Protein AF-A0A2H4FH41-F1 (afdb_monomer)

Nearest PDB structures (foldseek):
  4i84-assembly2_B  TM=4.467E-01  e=1.722E+00  Haemophilus influenzae Rd KW20
  4i84-assembly1_A  TM=4.594E-01  e=3.870E+00  Haemophilus influenzae Rd KW20

Radius of gyration: 12.69 Å; Cα contacts (8 Å, |Δi|>4): 176; chains: 1; bounding box: 20×26×34 Å

Mean predicted aligned error: 8.34 Å

Structure (mmCIF, N/CA/C/O backbone):
data_AF-A0A2H4FH41-F1
#
_entry.id   AF-A0A2H4FH41-F1
#
loop_
_atom_site.group_PDB
_atom_site.id
_atom_site.type_symbol
_atom_site.label_atom_id
_atom_site.label_alt_id
_atom_site.label_comp_id
_atom_site.label_asym_id
_atom_site.label_entity_id
_atom_site.label_seq_id
_atom_site.pdbx_PDB_ins_code
_atom_site.Cartn_x
_atom_site.Cartn_y
_atom_site.Cartn_z
_atom_site.occupancy
_atom_site.B_iso_or_equiv
_atom_site.auth_seq_id
_atom_site.auth_comp_id
_atom_site.auth_asym_id
_atom_site.auth_atom_id
_atom_site.pdbx_PDB_model_num
ATOM 1 N N . PRO A 1 1 ? -1.261 10.216 -4.013 1.00 80.62 1 PRO A N 1
ATOM 2 C CA . PRO A 1 1 ? -1.355 9.111 -4.994 1.00 80.62 1 PRO A CA 1
ATOM 3 C C . PRO A 1 1 ? -0.242 8.112 -4.699 1.00 80.62 1 PRO A C 1
ATOM 5 O O . PRO A 1 1 ? 0.869 8.538 -4.391 1.00 80.62 1 PRO A O 1
ATOM 8 N N . VAL A 1 2 ? -0.550 6.822 -4.748 1.00 85.00 2 VAL A N 1
ATOM 9 C CA . VAL A 1 2 ? 0.374 5.719 -4.467 1.00 85.00 2 VAL A CA 1
ATOM 10 C C . VAL A 1 2 ? 0.631 4.954 -5.762 1.00 85.00 2 VAL A C 1
ATOM 12 O O . VAL A 1 2 ? -0.294 4.676 -6.520 1.00 85.00 2 VAL A O 1
ATOM 15 N N . THR A 1 3 ? 1.879 4.573 -6.017 1.00 89.62 3 THR A N 1
ATOM 16 C CA . THR A 1 3 ? 2.239 3.734 -7.166 1.00 89.62 3 THR A CA 1
ATOM 17 C C .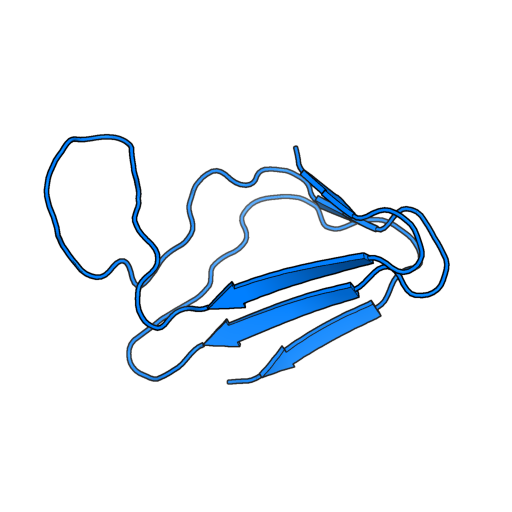 THR A 1 3 ? 3.028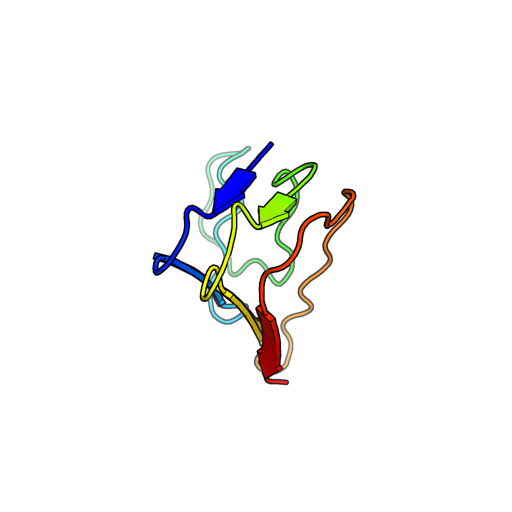 2.529 -6.680 1.00 89.62 3 THR A C 1
ATOM 19 O O . THR A 1 3 ? 4.105 2.682 -6.109 1.00 89.62 3 THR A O 1
ATOM 22 N N . ILE A 1 4 ? 2.495 1.329 -6.909 1.00 88.12 4 ILE A N 1
ATOM 23 C CA . ILE A 1 4 ? 3.164 0.062 -6.605 1.00 88.12 4 ILE A CA 1
ATOM 24 C C . ILE A 1 4 ? 3.844 -0.405 -7.886 1.00 88.12 4 ILE A C 1
ATOM 26 O O . ILE A 1 4 ? 3.180 -0.702 -8.877 1.00 88.12 4 ILE A O 1
ATOM 30 N N . THR A 1 5 ? 5.171 -0.428 -7.896 1.00 89.81 5 THR A N 1
ATOM 31 C CA . THR A 1 5 ? 5.938 -0.855 -9.069 1.00 89.81 5 THR A CA 1
ATOM 32 C C . THR A 1 5 ? 5.916 -2.378 -9.228 1.00 89.81 5 THR A C 1
ATOM 34 O O . THR A 1 5 ? 5.601 -3.117 -8.294 1.00 89.81 5 THR A O 1
ATOM 37 N N . ALA A 1 6 ? 6.224 -2.861 -10.433 1.00 90.69 6 ALA A N 1
ATOM 38 C CA . ALA A 1 6 ? 6.243 -4.290 -10.735 1.00 90.69 6 ALA A CA 1
ATOM 39 C C . ALA A 1 6 ? 7.128 -5.079 -9.750 1.00 90.69 6 ALA A C 1
ATOM 41 O O . ALA A 1 6 ? 8.237 -4.659 -9.407 1.00 90.69 6 ALA A O 1
ATOM 42 N N . GLY A 1 7 ? 6.624 -6.226 -9.288 1.00 85.25 7 GLY A N 1
ATOM 43 C CA . GLY A 1 7 ? 7.299 -7.082 -8.307 1.00 85.25 7 GLY A CA 1
ATOM 44 C C . GLY A 1 7 ? 7.408 -6.496 -6.894 1.00 85.25 7 GLY A C 1
ATOM 45 O O . GLY A 1 7 ? 8.159 -7.032 -6.077 1.00 85.25 7 GLY A O 1
ATOM 46 N N . LYS A 1 8 ? 6.716 -5.390 -6.597 1.00 84.88 8 LYS A N 1
ATOM 47 C CA . LYS A 1 8 ? 6.608 -4.811 -5.252 1.00 84.88 8 LYS A CA 1
ATOM 48 C C . LYS A 1 8 ? 5.199 -4.972 -4.706 1.00 84.88 8 LYS A C 1
ATOM 50 O O . LYS A 1 8 ? 4.244 -5.157 -5.458 1.00 84.88 8 LYS A O 1
ATOM 55 N N . SER A 1 9 ? 5.093 -4.842 -3.389 1.00 80.62 9 SER A N 1
ATOM 56 C CA . SER A 1 9 ? 3.829 -4.988 -2.681 1.00 80.62 9 SER A CA 1
ATOM 57 C C . SER A 1 9 ? 3.625 -3.860 -1.679 1.00 80.62 9 SER A C 1
ATOM 59 O O . SER A 1 9 ? 4.583 -3.421 -1.041 1.00 80.62 9 SER A O 1
ATOM 61 N N . LEU A 1 10 ? 2.379 -3.421 -1.521 1.00 80.19 10 LEU A N 1
ATOM 62 C CA . LEU A 1 10 ? 1.933 -2.604 -0.395 1.00 80.19 10 LEU A CA 1
ATOM 63 C C . LEU A 1 10 ? 0.967 -3.430 0.444 1.00 80.19 10 LEU A C 1
ATOM 65 O O . LEU A 1 10 ? -0.020 -3.935 -0.085 1.00 80.19 10 LEU A O 1
ATOM 69 N N . THR A 1 11 ? 1.234 -3.516 1.742 1.00 78.44 11 THR A N 1
ATOM 70 C CA . THR A 1 11 ? 0.336 -4.153 2.704 1.00 78.44 11 THR A CA 1
ATOM 71 C C . THR A 1 11 ? -0.291 -3.085 3.585 1.00 78.44 11 THR A C 1
ATOM 73 O O . THR A 1 11 ? 0.424 -2.304 4.212 1.00 78.44 11 THR A O 1
ATOM 76 N N . LEU A 1 12 ? -1.619 -3.060 3.633 1.00 77.44 12 LEU A N 1
ATOM 77 C CA . LEU A 1 12 ? -2.396 -2.263 4.576 1.00 77.44 12 LEU A CA 1
ATOM 78 C C . LEU A 1 12 ? -2.867 -3.193 5.691 1.00 77.44 12 LEU A C 1
ATOM 80 O O . LEU A 1 12 ? -3.594 -4.142 5.407 1.00 77.44 12 LEU A O 1
ATOM 84 N N . ASP A 1 13 ? -2.423 -2.946 6.922 1.00 72.00 13 ASP A N 1
ATOM 85 C CA . ASP A 1 13 ? -2.731 -3.778 8.087 1.00 72.00 13 ASP A CA 1
ATOM 86 C C . ASP A 1 13 ? -3.628 -3.003 9.058 1.00 72.00 13 ASP A C 1
ATOM 88 O O . ASP A 1 13 ? -3.204 -2.054 9.716 1.00 72.00 13 ASP A O 1
ATOM 92 N N . GLY A 1 14 ? -4.891 -3.411 9.134 1.00 63.50 14 GLY A N 1
ATOM 93 C CA . GLY A 1 14 ? -5.908 -2.792 9.977 1.00 63.50 14 GLY A CA 1
ATOM 94 C C . GLY A 1 14 ? -5.659 -2.941 11.479 1.00 63.50 14 GLY A C 1
ATOM 95 O O . GLY A 1 14 ? -6.386 -2.337 12.252 1.00 63.50 14 GLY A O 1
ATOM 96 N N . THR A 1 15 ? -4.652 -3.695 11.926 1.00 60.47 15 THR A N 1
ATOM 97 C CA . THR A 1 15 ? -4.428 -3.928 13.361 1.00 60.47 15 THR A CA 1
ATOM 98 C C . THR A 1 15 ? -4.021 -2.652 14.117 1.00 60.47 15 THR A C 1
ATOM 100 O O . THR A 1 15 ? -4.385 -2.510 15.278 1.00 60.47 15 THR A O 1
ATOM 103 N N . ASN A 1 16 ? -3.274 -1.724 13.492 1.00 53.41 16 ASN A N 1
ATOM 104 C CA . ASN A 1 16 ? -2.728 -0.510 14.135 1.00 53.41 16 ASN A CA 1
ATOM 105 C C . ASN A 1 16 ? -2.446 0.636 13.135 1.00 53.41 16 ASN A C 1
ATOM 107 O O . ASN A 1 16 ? -1.368 1.239 13.164 1.00 53.41 16 ASN A O 1
ATOM 111 N N . ALA A 1 17 ? -3.346 0.941 12.197 1.00 47.09 17 ALA A N 1
ATOM 112 C CA . ALA A 1 17 ? -3.104 2.059 11.284 1.00 47.09 17 ALA A CA 1
ATOM 113 C C . ALA A 1 17 ? -2.980 3.363 12.087 1.00 47.09 17 ALA A C 1
ATOM 115 O O . ALA A 1 17 ? -3.860 3.683 12.870 1.00 47.09 17 ALA A O 1
ATOM 116 N N . VAL A 1 18 ? -1.897 4.124 11.942 1.00 52.47 18 VAL A N 1
ATOM 117 C CA . VAL A 1 18 ? -1.738 5.409 12.641 1.00 52.47 18 VAL A CA 1
ATOM 118 C C . VAL A 1 18 ? -2.144 6.519 11.679 1.00 52.47 18 VAL A C 1
ATOM 120 O O . VAL A 1 18 ? -1.465 6.762 10.681 1.00 52.47 18 VAL A O 1
ATOM 123 N N . ALA A 1 19 ? -3.250 7.212 11.953 1.00 48.66 19 ALA A N 1
ATOM 124 C CA . ALA A 1 19 ? -3.600 8.424 11.217 1.00 48.66 19 ALA A CA 1
ATOM 125 C C . ALA A 1 19 ? -2.727 9.588 11.718 1.00 48.66 19 ALA A C 1
ATOM 127 O O . ALA A 1 19 ? -3.108 10.338 12.617 1.00 48.66 19 ALA A O 1
ATOM 128 N N . ALA A 1 20 ? -1.535 9.747 11.141 1.00 43.88 20 ALA A N 1
ATOM 129 C CA . ALA A 1 20 ? -0.622 10.840 11.471 1.00 43.88 20 ALA A CA 1
ATOM 130 C C . ALA A 1 20 ? -1.090 12.173 10.857 1.00 43.88 20 ALA A C 1
ATOM 132 O O . ALA A 1 20 ? -0.428 12.723 9.985 1.00 43.88 20 ALA A O 1
ATOM 133 N N . ASN A 1 21 ? -2.238 12.691 11.304 1.00 48.50 21 ASN A N 1
ATOM 134 C CA . ASN A 1 21 ? -2.669 14.055 10.987 1.00 48.50 21 ASN A CA 1
A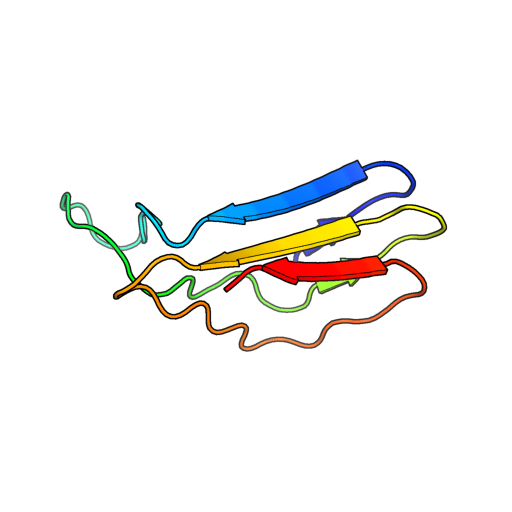TOM 135 C C . ASN A 1 21 ? -2.853 14.959 12.223 1.00 48.50 21 ASN A C 1
ATOM 137 O O . ASN A 1 21 ? -2.949 16.161 12.017 1.00 48.50 21 ASN A O 1
ATOM 141 N N . ASN A 1 22 ? -2.887 14.455 13.477 1.00 43.19 22 ASN A N 1
ATOM 142 C CA . ASN A 1 22 ? -3.230 15.294 14.655 1.00 43.19 22 ASN A CA 1
ATOM 143 C C . ASN A 1 22 ? -2.581 14.932 16.022 1.00 43.19 22 ASN A C 1
ATOM 145 O O . ASN A 1 22 ? -3.112 15.314 17.059 1.00 43.19 22 ASN A O 1
ATOM 149 N N . GLY A 1 23 ? -1.443 14.232 16.076 1.00 47.47 23 GLY A N 1
ATOM 150 C CA . GLY A 1 23 ? -0.623 14.186 17.303 1.00 47.47 23 GLY A CA 1
ATOM 151 C C . GLY A 1 23 ? -1.218 13.522 18.562 1.00 47.47 23 GLY A C 1
ATOM 152 O O . GLY A 1 23 ? -1.028 14.067 19.642 1.00 47.47 23 GLY A O 1
ATOM 153 N 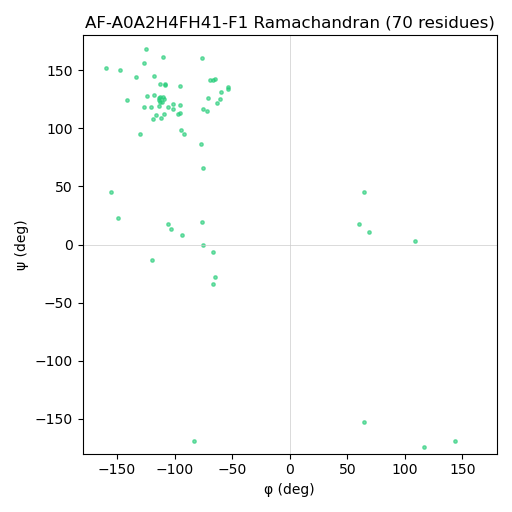N . PHE A 1 24 ? -1.858 12.349 18.462 1.00 35.28 24 PHE A N 1
ATOM 154 C CA . PHE A 1 24 ? -2.107 11.449 19.607 1.00 35.28 24 PHE A CA 1
ATOM 155 C C . PHE A 1 24 ? -2.093 9.966 19.179 1.00 35.28 24 PHE A C 1
ATOM 157 O O . PHE A 1 24 ? -2.443 9.653 18.041 1.00 35.28 24 PHE A O 1
ATOM 164 N N . ASP A 1 25 ? -1.694 9.082 20.104 1.00 46.84 25 ASP A N 1
ATOM 165 C CA . ASP A 1 25 ? -1.695 7.610 20.002 1.00 46.84 25 ASP A CA 1
ATOM 166 C C . ASP A 1 25 ? -3.118 7.039 20.158 1.00 46.84 25 ASP A C 1
ATOM 168 O O . ASP A 1 25 ? -3.723 7.166 21.226 1.00 46.84 25 ASP A O 1
ATOM 172 N N . ALA A 1 26 ? -3.644 6.385 19.117 1.00 49.50 26 ALA A N 1
ATOM 173 C CA . ALA A 1 26 ? -4.809 5.496 19.196 1.00 49.50 26 ALA A CA 1
ATOM 174 C C . ALA A 1 26 ? -4.857 4.533 17.985 1.00 49.50 26 ALA A C 1
ATOM 176 O O . ALA A 1 26 ? -4.375 4.903 16.909 1.00 49.50 26 ALA A O 1
ATOM 177 N N . PRO A 1 27 ? -5.453 3.328 18.119 1.00 52.50 27 PRO A N 1
ATOM 178 C CA . PRO A 1 27 ? -5.629 2.389 17.007 1.00 52.50 27 PRO A CA 1
ATOM 179 C C . PRO A 1 27 ? -6.542 3.015 15.948 1.00 52.50 27 PRO A C 1
ATOM 181 O O . PRO A 1 27 ? -7.670 3.384 16.2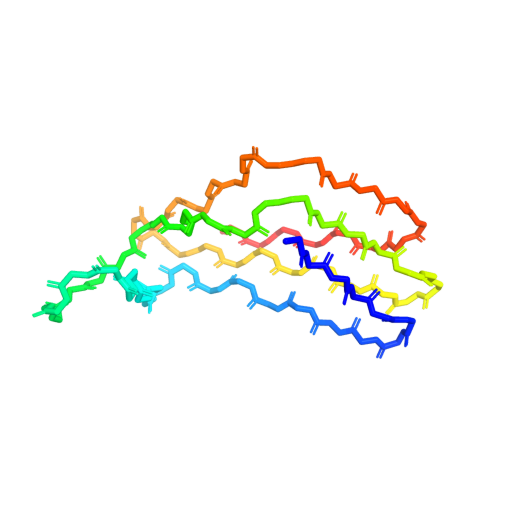78 1.00 52.50 27 PRO A O 1
ATOM 184 N N . ALA A 1 28 ? -6.097 3.167 14.694 1.00 54.72 28 ALA A N 1
ATOM 185 C CA . ALA A 1 28 ? -7.016 3.558 13.628 1.00 54.72 28 ALA A CA 1
ATOM 186 C C . ALA A 1 28 ? -7.529 2.326 12.886 1.00 54.72 28 ALA A C 1
ATOM 188 O O . ALA A 1 28 ? -6.794 1.597 12.226 1.00 54.72 28 ALA A O 1
ATOM 189 N N . ASP A 1 29 ? -8.847 2.177 12.929 1.00 54.31 29 ASP A N 1
ATOM 190 C CA . ASP A 1 29 ? -9.593 1.214 12.128 1.00 54.31 29 ASP A CA 1
ATOM 191 C C . ASP A 1 29 ? -9.724 1.656 10.660 1.00 54.31 29 ASP A C 1
ATOM 193 O O . ASP A 1 29 ? -10.359 0.950 9.889 1.00 54.31 29 ASP A O 1
ATOM 197 N N . ASN A 1 30 ? -9.180 2.821 10.263 1.00 55.72 30 ASN A N 1
ATOM 198 C CA . ASN A 1 30 ? -9.408 3.455 8.958 1.00 55.72 30 ASN A CA 1
ATOM 199 C C . ASN A 1 30 ? -8.136 4.116 8.385 1.00 55.72 30 ASN A C 1
ATOM 201 O O . ASN A 1 30 ? -7.577 5.033 8.986 1.00 55.72 30 ASN A O 1
ATOM 205 N N . TYR A 1 31 ? -7.742 3.740 7.162 1.00 59.66 31 TYR A N 1
ATOM 206 C CA . TYR A 1 31 ? -6.689 4.423 6.397 1.00 59.66 31 TYR A CA 1
ATOM 207 C C . TYR A 1 31 ? -7.277 5.517 5.495 1.00 59.66 31 TYR A C 1
ATOM 209 O O . TYR A 1 31 ? -7.682 5.262 4.362 1.00 59.66 31 TYR A O 1
ATOM 217 N N . THR A 1 32 ? -7.300 6.762 5.970 1.00 61.03 32 THR A N 1
ATOM 218 C CA . THR A 1 32 ? -7.699 7.921 5.154 1.00 61.03 32 THR A CA 1
ATOM 219 C C . THR A 1 32 ? -6.475 8.608 4.545 1.00 61.03 32 THR A C 1
ATOM 221 O O . THR A 1 32 ? -5.501 8.847 5.252 1.00 61.03 32 THR A O 1
ATOM 224 N N . GLY A 1 33 ? -6.528 8.979 3.261 1.00 64.12 33 GLY A N 1
ATOM 225 C CA . GLY A 1 33 ? -5.512 9.846 2.635 1.00 64.12 33 GLY A CA 1
ATOM 226 C C . GLY A 1 33 ? -4.566 9.190 1.621 1.00 64.12 33 GLY A C 1
ATOM 227 O O . GLY A 1 33 ? -3.714 9.881 1.069 1.00 64.12 33 GLY A O 1
ATOM 228 N N . LEU A 1 34 ? -4.726 7.899 1.305 1.00 72.88 34 LEU A N 1
ATOM 229 C CA . LEU A 1 34 ? -3.895 7.226 0.287 1.00 72.88 34 LEU A CA 1
ATOM 230 C C . LEU A 1 34 ? -4.110 7.790 -1.138 1.00 72.88 34 LEU A C 1
ATOM 232 O O . LEU A 1 34 ? -3.191 7.806 -1.962 1.00 72.88 34 LEU A O 1
ATOM 236 N N . GLY A 1 35 ? -5.303 8.324 -1.423 1.00 80.81 35 GLY A N 1
ATOM 237 C CA . GLY A 1 35 ? -5.679 8.795 -2.759 1.00 80.81 35 GLY A CA 1
ATOM 238 C C . GLY A 1 35 ? -5.722 7.653 -3.782 1.00 80.81 35 GLY A C 1
ATOM 239 O O . GLY A 1 35 ? -5.965 6.506 -3.415 1.00 80.81 35 GLY A O 1
ATOM 240 N N . ASN A 1 36 ? -5.496 7.963 -5.062 1.00 88.25 36 ASN A N 1
ATOM 241 C CA . ASN A 1 36 ? -5.487 6.955 -6.131 1.00 88.25 36 ASN A CA 1
ATOM 242 C C . ASN A 1 36 ? -4.271 6.023 -6.016 1.00 88.25 36 ASN A C 1
ATOM 244 O O . ASN A 1 36 ? -3.167 6.497 -5.728 1.00 88.25 36 ASN A O 1
ATOM 248 N N . ILE A 1 37 ? -4.467 4.735 -6.295 1.00 88.62 37 ILE A N 1
ATOM 249 C CA . ILE A 1 37 ? -3.445 3.685 -6.295 1.00 88.62 37 ILE A CA 1
ATOM 250 C C . ILE A 1 37 ? -3.252 3.175 -7.729 1.00 88.62 37 ILE A C 1
ATOM 252 O O . ILE A 1 37 ? -4.200 2.740 -8.375 1.00 88.62 37 ILE A O 1
ATOM 256 N N . THR A 1 38 ? -2.015 3.175 -8.220 1.00 92.88 38 THR A N 1
ATOM 257 C CA . THR A 1 38 ? -1.651 2.581 -9.516 1.00 92.88 38 THR A CA 1
ATOM 258 C C . THR A 1 38 ? -0.805 1.326 -9.316 1.00 92.88 38 THR A C 1
ATOM 260 O O . THR A 1 38 ? 0.241 1.381 -8.665 1.00 92.88 38 THR A O 1
ATOM 263 N N . LEU A 1 39 ? -1.215 0.209 -9.919 1.00 92.75 39 LEU A N 1
ATOM 264 C CA . LEU A 1 39 ? -0.462 -1.045 -9.977 1.00 92.75 39 LEU A CA 1
ATOM 265 C C . LEU A 1 39 ? 0.344 -1.100 -11.281 1.00 92.75 39 LEU A C 1
ATOM 267 O O . LEU A 1 39 ? -0.174 -1.424 -12.351 1.00 92.75 39 LEU A O 1
ATOM 271 N N . GLY A 1 40 ? 1.624 -0.751 -11.188 1.00 90.69 40 GLY A N 1
ATOM 272 C CA . GLY A 1 40 ? 2.505 -0.416 -12.309 1.00 90.69 40 GLY A CA 1
ATOM 273 C C . GLY A 1 40 ? 3.027 -1.585 -13.150 1.00 90.69 40 GLY A C 1
ATOM 274 O O . GLY A 1 40 ? 4.037 -1.414 -13.827 1.00 90.69 40 GLY A O 1
ATOM 275 N N . GLY A 1 41 ? 2.404 -2.766 -13.106 1.00 85.88 41 GLY A N 1
ATOM 276 C CA . GLY A 1 41 ? 2.765 -3.889 -13.977 1.00 85.88 41 GLY A CA 1
ATOM 277 C C . GLY A 1 41 ? 2.657 -5.264 -13.322 1.00 85.88 41 GLY A C 1
ATOM 278 O O . GLY A 1 41 ? 2.104 -5.414 -12.233 1.00 85.88 41 GLY A O 1
ATOM 279 N N . ALA A 1 42 ? 3.197 -6.275 -14.011 1.00 83.62 42 ALA A N 1
ATOM 280 C CA . ALA A 1 42 ? 3.148 -7.668 -13.575 1.00 83.62 42 ALA A CA 1
ATOM 281 C C . ALA A 1 42 ? 3.691 -7.831 -12.146 1.00 83.62 42 ALA A C 1
ATOM 283 O O . ALA A 1 42 ? 4.751 -7.303 -11.799 1.00 83.62 42 ALA A O 1
ATOM 284 N N . ASN A 1 43 ? 2.960 -8.580 -11.321 1.00 85.12 43 ASN A N 1
ATOM 285 C CA . ASN A 1 43 ? 3.304 -8.863 -9.926 1.00 85.12 43 ASN A CA 1
ATOM 286 C C . ASN A 1 43 ? 3.422 -7.621 -9.016 1.00 85.12 43 ASN A C 1
ATOM 288 O O . ASN A 1 43 ? 4.031 -7.717 -7.955 1.00 85.12 43 ASN A O 1
ATOM 292 N N . ALA A 1 44 ? 2.889 -6.455 -9.402 1.00 89.19 44 ALA A N 1
ATOM 293 C CA . ALA A 1 44 ? 2.599 -5.393 -8.439 1.00 89.19 44 ALA A CA 1
ATOM 294 C C . ALA A 1 44 ? 1.401 -5.831 -7.585 1.00 89.19 44 ALA A C 1
ATOM 296 O O . ALA A 1 44 ? 0.365 -6.193 -8.148 1.00 89.19 44 ALA A O 1
ATOM 297 N N . VAL A 1 45 ? 1.530 -5.823 -6.257 1.00 89.50 45 VAL A N 1
ATOM 298 C CA . VAL A 1 45 ? 0.503 -6.384 -5.364 1.00 89.50 45 VAL A CA 1
ATOM 299 C C . VAL A 1 45 ? 0.017 -5.358 -4.347 1.00 89.50 45 VAL A C 1
ATOM 301 O O . VAL A 1 45 ? 0.804 -4.776 -3.604 1.00 89.50 45 VAL A O 1
ATOM 304 N N . LEU A 1 46 ? -1.296 -5.177 -4.262 1.00 87.69 46 LEU A N 1
ATOM 305 C CA . LEU A 1 46 ? -1.937 -4.521 -3.126 1.00 87.69 46 LEU A CA 1
ATOM 306 C C . LEU A 1 46 ? -2.540 -5.590 -2.216 1.00 87.69 46 LEU A C 1
ATOM 308 O O . LEU A 1 46 ? -3.398 -6.355 -2.651 1.00 87.69 46 LEU A O 1
ATOM 312 N N . ILE A 1 47 ? -2.102 -5.632 -0.960 1.00 84.00 47 ILE A N 1
ATOM 313 C CA . ILE A 1 47 ? -2.621 -6.542 0.061 1.00 84.00 47 ILE A CA 1
ATOM 314 C C . ILE A 1 47 ? -3.378 -5.718 1.102 1.00 84.00 47 ILE A C 1
ATOM 316 O O . ILE A 1 47 ? -2.818 -4.815 1.722 1.00 84.00 47 ILE A O 1
ATOM 320 N N . ILE A 1 48 ? -4.651 -6.040 1.300 1.00 81.88 48 ILE A N 1
ATOM 321 C CA . ILE A 1 48 ? -5.520 -5.425 2.304 1.00 81.88 48 ILE A CA 1
ATOM 322 C C . ILE A 1 48 ? -5.768 -6.477 3.377 1.00 81.88 48 ILE A C 1
ATOM 324 O O . ILE A 1 48 ? -6.398 -7.488 3.088 1.00 81.88 48 ILE A O 1
ATOM 328 N N . GLN A 1 49 ? -5.252 -6.264 4.583 1.00 76.88 49 GLN A N 1
ATOM 329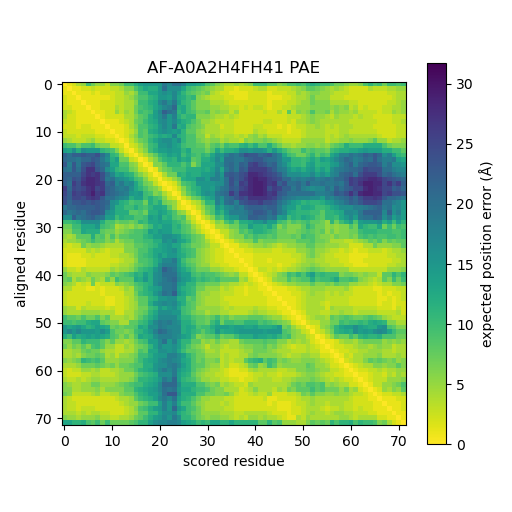 C CA . GLN A 1 49 ? -5.391 -7.188 5.706 1.00 76.88 49 GLN A CA 1
ATOM 330 C C . GLN A 1 49 ? -6.122 -6.485 6.842 1.00 76.88 49 GLN A C 1
ATOM 332 O O . GLN A 1 49 ? -5.568 -5.591 7.474 1.00 76.88 49 GLN A O 1
ATOM 337 N N . SER A 1 50 ? -7.373 -6.859 7.082 1.00 70.81 50 SER A N 1
ATOM 338 C CA . SER A 1 50 ? -8.176 -6.322 8.183 1.00 70.81 50 SER A CA 1
ATOM 339 C C . SER A 1 50 ? -8.336 -7.393 9.253 1.00 70.81 50 SER A C 1
ATOM 341 O O . SER A 1 50 ? -8.591 -8.541 8.918 1.00 70.81 50 SER A O 1
ATOM 343 N N . VAL A 1 51 ? -8.213 -7.029 10.529 1.00 68.94 51 VAL A N 1
ATOM 344 C CA . VAL A 1 51 ? -8.586 -7.890 11.664 1.00 68.94 51 VAL A CA 1
ATOM 345 C C . VAL A 1 51 ? -9.696 -7.202 12.444 1.00 68.94 51 VAL A C 1
ATOM 347 O O . VAL A 1 51 ? -9.700 -5.982 12.536 1.00 68.94 51 VAL A O 1
ATOM 350 N N . THR A 1 52 ? -10.654 -7.945 13.001 1.00 62.41 52 THR A N 1
ATOM 351 C CA . THR A 1 52 ? -11.771 -7.335 13.756 1.00 62.41 52 THR A CA 1
ATOM 352 C C . THR A 1 52 ? -11.220 -6.530 14.948 1.00 62.41 52 THR A C 1
ATOM 354 O O . THR A 1 52 ? -10.408 -7.089 15.688 1.00 62.41 52 THR A O 1
ATOM 357 N N . PRO A 1 53 ? -11.639 -5.267 15.187 1.00 58.66 53 PRO A N 1
ATOM 358 C CA . PRO A 1 53 ? -12.757 -4.515 14.589 1.00 58.66 53 PRO A CA 1
ATOM 359 C C . PRO A 1 53 ? -12.410 -3.630 13.370 1.00 58.66 53 PRO A C 1
ATOM 361 O O . PRO A 1 53 ? -13.264 -2.869 12.914 1.00 58.66 53 PRO A O 1
ATOM 364 N N . ALA A 1 54 ? -11.194 -3.715 12.835 1.00 65.81 54 ALA A N 1
ATOM 365 C CA . ALA A 1 54 ? -10.682 -2.803 11.822 1.00 65.81 54 ALA A CA 1
ATOM 366 C C . ALA A 1 54 ? -11.439 -2.881 10.491 1.00 65.81 54 ALA A C 1
ATOM 368 O O . ALA A 1 54 ? -11.807 -3.962 10.016 1.00 65.81 54 ALA A O 1
ATOM 369 N N . LYS A 1 55 ? -11.619 -1.721 9.849 1.00 66.56 55 LYS A N 1
ATOM 370 C CA . LYS A 1 55 ? -12.325 -1.560 8.574 1.00 66.56 55 LYS A CA 1
ATOM 371 C C . LYS A 1 55 ? -11.484 -0.755 7.581 1.00 66.56 55 LYS A C 1
ATOM 373 O O . LYS A 1 55 ? -11.576 0.468 7.490 1.00 66.56 55 LYS A O 1
ATOM 378 N N . ILE A 1 56 ? -10.734 -1.432 6.717 1.00 71.75 56 ILE A N 1
ATOM 379 C CA . ILE A 1 56 ? -9.967 -0.725 5.682 1.00 71.75 56 ILE A CA 1
ATOM 380 C C . ILE A 1 56 ? -10.907 -0.161 4.606 1.00 71.75 56 ILE A C 1
ATOM 382 O O . ILE A 1 56 ? -11.553 -0.899 3.866 1.00 71.75 56 ILE A O 1
ATOM 386 N N . THR A 1 57 ? -10.955 1.169 4.505 1.00 71.31 57 THR A N 1
ATOM 387 C CA . THR A 1 57 ? -11.706 1.894 3.471 1.00 71.31 57 THR A CA 1
ATOM 388 C C . THR A 1 57 ? -10.736 2.614 2.536 1.00 71.31 57 THR A C 1
ATOM 390 O O . THR A 1 57 ? -9.954 3.447 2.986 1.00 71.31 57 THR A O 1
ATOM 393 N N . LEU A 1 58 ? -10.801 2.327 1.232 1.00 75.88 58 LEU A N 1
ATOM 394 C CA . LEU A 1 58 ? -10.017 3.005 0.193 1.00 75.88 58 LEU A CA 1
ATOM 395 C C . LEU A 1 58 ? -10.925 3.956 -0.594 1.00 75.88 58 LEU A C 1
ATOM 397 O O . LEU A 1 58 ? -11.891 3.517 -1.208 1.00 75.88 58 LEU A O 1
ATOM 401 N N . ALA A 1 59 ? -10.629 5.257 -0.555 1.00 67.44 59 ALA A N 1
ATOM 402 C CA . ALA A 1 59 ? -11.480 6.309 -1.128 1.00 67.44 59 ALA A CA 1
ATOM 403 C C . ALA A 1 59 ? -10.980 6.867 -2.481 1.00 67.44 59 ALA A C 1
ATOM 405 O O . ALA A 1 59 ? -11.434 7.925 -2.908 1.00 67.44 59 ALA A O 1
ATOM 406 N N . GLY A 1 60 ? -10.025 6.196 -3.133 1.00 79.75 60 GLY A N 1
ATOM 407 C CA . GLY A 1 60 ? -9.467 6.596 -4.430 1.00 79.75 60 GLY A CA 1
ATOM 408 C C . GLY A 1 60 ? -9.569 5.492 -5.481 1.00 79.75 60 GLY A C 1
ATOM 409 O O . GLY A 1 60 ? -9.860 4.341 -5.153 1.00 79.75 60 GLY A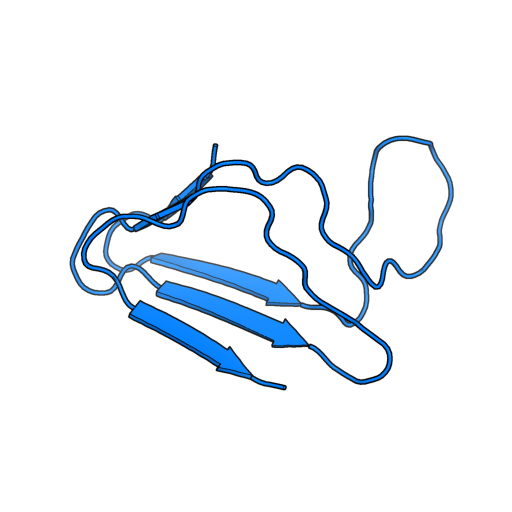 O 1
ATOM 410 N N . ASN A 1 61 ? -9.309 5.842 -6.741 1.00 87.50 61 ASN A N 1
ATOM 411 C CA . ASN A 1 61 ? -9.298 4.881 -7.844 1.00 87.50 61 ASN A CA 1
ATOM 412 C C . ASN A 1 61 ? -8.141 3.888 -7.677 1.00 87.50 61 ASN A C 1
ATOM 414 O O . ASN A 1 61 ? -7.043 4.288 -7.283 1.00 87.50 61 ASN A O 1
ATOM 418 N N . ILE A 1 62 ? -8.376 2.615 -8.002 1.00 87.88 62 ILE A N 1
ATOM 419 C CA . ILE A 1 62 ? -7.333 1.589 -8.078 1.00 87.88 62 ILE A CA 1
ATOM 420 C C . ILE A 1 62 ? -7.266 1.116 -9.526 1.00 87.88 62 ILE A C 1
ATOM 422 O O . ILE A 1 62 ? -8.198 0.475 -10.005 1.00 87.88 62 ILE A O 1
ATOM 426 N N . ASP A 1 63 ? -6.166 1.434 -10.203 1.00 89.94 63 ASP A N 1
ATOM 427 C CA . AS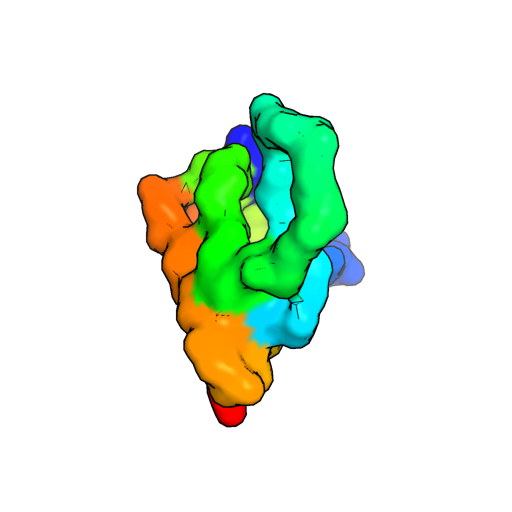P A 1 63 ? -5.996 1.205 -11.638 1.00 89.94 63 ASP A CA 1
ATOM 428 C C . ASP A 1 63 ? -4.713 0.408 -11.934 1.00 89.94 63 ASP A C 1
ATOM 430 O O . ASP A 1 63 ? -3.745 0.441 -11.169 1.00 89.94 63 ASP A O 1
ATOM 434 N N . GLY A 1 64 ? -4.672 -0.273 -13.082 1.00 88.19 64 GLY A N 1
ATOM 435 C CA . GLY A 1 64 ? -3.496 -1.003 -13.574 1.00 88.19 64 GLY A CA 1
ATOM 436 C C . GLY A 1 64 ? -3.704 -2.515 -13.696 1.00 88.19 64 GLY A C 1
ATOM 437 O O . GLY A 1 64 ? -4.809 -3.021 -13.538 1.00 88.19 64 GLY A O 1
ATOM 438 N N . GLY A 1 65 ? -2.627 -3.238 -14.021 1.00 88.69 65 GLY A N 1
ATOM 439 C CA . GLY A 1 65 ? -2.657 -4.679 -14.330 1.00 88.69 65 GLY A CA 1
ATOM 440 C C . GLY A 1 65 ? -2.095 -5.592 -13.235 1.00 88.69 65 GLY A C 1
ATOM 441 O O . GLY A 1 65 ? -1.692 -6.713 -13.536 1.00 88.69 65 GLY A O 1
ATOM 442 N N . GLY A 1 66 ? -1.965 -5.094 -12.002 1.00 87.00 66 GLY A N 1
ATOM 443 C CA . GLY A 1 66 ? -1.439 -5.863 -10.871 1.00 87.00 66 GLY A CA 1
ATOM 444 C C . GLY A 1 66 ? -2.488 -6.741 -10.184 1.00 87.00 66 GLY A C 1
ATOM 445 O O . GLY A 1 66 ? -3.598 -6.926 -10.675 1.00 87.00 66 GLY A O 1
ATOM 446 N N . ILE A 1 67 ? -2.124 -7.279 -9.023 1.00 89.62 67 ILE A N 1
ATOM 447 C CA . ILE A 1 67 ? -2.957 -8.186 -8.227 1.00 89.62 67 ILE A CA 1
ATOM 448 C C . ILE A 1 67 ? -3.452 -7.456 -6.981 1.00 89.62 67 ILE A C 1
ATOM 450 O O . ILE A 1 67 ? -2.691 -6.748 -6.318 1.00 89.62 67 ILE A O 1
ATOM 454 N N . ILE A 1 68 ? -4.722 -7.663 -6.643 1.00 87.81 68 ILE A N 1
ATOM 455 C CA . ILE A 1 68 ? -5.302 -7.213 -5.379 1.00 87.81 68 ILE A CA 1
ATOM 456 C C . ILE A 1 68 ? -5.668 -8.449 -4.564 1.00 87.81 68 ILE A C 1
ATOM 458 O O . ILE A 1 68 ? -6.423 -9.301 -5.031 1.00 87.81 68 ILE A O 1
ATOM 462 N N . THR A 1 69 ? -5.147 -8.518 -3.344 1.00 87.56 69 THR A N 1
ATOM 463 C CA . THR A 1 69 ? -5.438 -9.577 -2.376 1.00 87.56 69 THR A CA 1
ATOM 464 C C . THR A 1 69 ? -6.104 -8.960 -1.154 1.00 87.56 69 THR A C 1
ATOM 466 O O . THR A 1 69 ? -5.584 -8.003 -0.581 1.00 87.56 69 THR A O 1
ATOM 469 N N . VAL A 1 70 ? -7.246 -9.511 -0.743 1.00 82.94 70 VAL A N 1
ATOM 470 C CA . VAL A 1 70 ? -7.999 -9.048 0.429 1.00 82.94 70 VAL A CA 1
ATOM 471 C C . VAL A 1 70 ? -8.114 -10.192 1.427 1.00 82.94 70 VAL A C 1
ATOM 473 O O . VAL A 1 70 ? -8.712 -11.221 1.122 1.00 82.94 70 VAL A O 1
ATOM 476 N N . ASN A 1 71 ? -7.548 -9.982 2.612 1.00 81.81 71 ASN A N 1
ATOM 477 C CA . ASN A 1 71 ? -7.593 -10.889 3.748 1.00 81.81 71 ASN A CA 1
ATOM 478 C C . ASN A 1 71 ? -8.415 -10.206 4.853 1.00 81.81 71 ASN A C 1
ATOM 480 O O . ASN A 1 71 ? -8.058 -9.116 5.306 1.00 81.81 71 ASN A O 1
ATOM 484 N N . THR A 1 72 ? -9.526 -10.822 5.251 1.00 71.50 72 THR A N 1
ATOM 485 C CA . THR A 1 72 ? -10.465 -10.312 6.269 1.00 71.50 72 THR A CA 1
ATOM 486 C C . THR A 1 72 ? -10.548 -11.237 7.465 1.00 71.50 72 THR A C 1
ATOM 488 O O . THR A 1 72 ? -10.491 -12.463 7.210 1.00 71.50 72 THR A O 1
#

Organism: NCBI:txid1907121

Sequence (72 aa):
PVTITAGKSLTLDGTNAVAANNGFDAPADNYTGLGNITLGGANAVLIIQSVTPAKITLAGNIDGGGIITVNT

Solvent-accessible surface area (backbone atoms only — not comparable to full-atom values): 4189 Å² total; per-residue (Å²): 105,42,75,37,47,54,71,34,72,48,77,47,56,20,78,61,30,71,72,88,82,77,89,76,96,63,76,23,42,50,62,81,81,58,49,36,37,38,23,64,26,67,64,4,31,43,36,42,38,31,43,92,89,25,49,78,52,81,93,42,58,78,48,71,68,37,47,80,47,81,47,113

Foldseek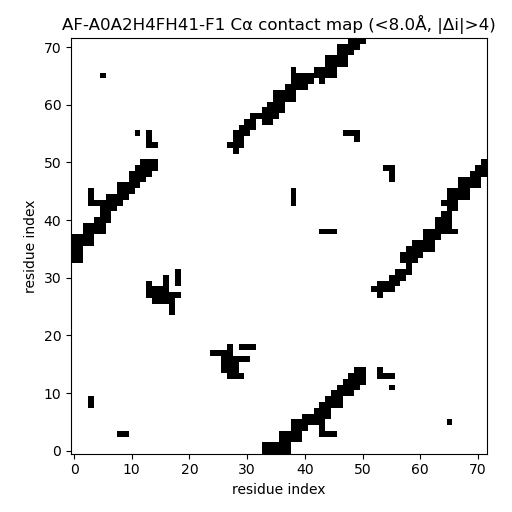 3Di:
DEEQAAQGEDEDEQQADDPPPDDDDDRALEDPDPAEYEDHDEAREYEYAYDPPRDYDDDYHYDYDHYYHYHD

pLDDT: mean 73.41, std 15.52, range [35.28, 92.88]

Secondary structure (DSSP, 8-state):
-EEE-TT-EEEEETTSB--TTSS----BS-------EEE-STT-EEEEE--TT------S-EEESSEEEEE-